Protein AF-A0A1M7CN18-F1 (afdb_monomer)

Secondary structure (DSSP, 8-state):
-----TT--EEEEEPP--TTSPPTT-EEEEETTEEEEEESSHHHHHHHHH-HHHHHHHTS--TTGGGS--

Mean predicted aligned error: 10.71 Å

Sequence (70 aa):
MTDDDPNEAYEVVPIEPGPLGPPEGWWTVKWNAIPVRHFPGKEKAERYATDPEYRASLVTGKPWEKAKGK

Organism: NCBI:txid722472

Structure (mmCIF, N/CA/C/O backbone):
data_AF-A0A1M7CN18-F1
#
_entry.id   AF-A0A1M7CN18-F1
#
loop_
_atom_site.group_PDB
_atom_site.id
_atom_site.type_symbol
_atom_site.label_atom_id
_atom_site.label_alt_id
_atom_site.label_comp_id
_atom_site.label_asym_id
_atom_site.label_entity_id
_atom_site.label_seq_id
_atom_site.pdbx_PDB_ins_code
_atom_site.Cartn_x
_atom_site.Cartn_y
_atom_site.Cartn_z
_atom_site.occupancy
_atom_site.B_iso_or_equiv
_atom_site.auth_seq_id
_atom_site.auth_comp_id
_atom_site.auth_asym_id
_atom_site.auth_atom_id
_atom_site.pdbx_PDB_model_num
ATOM 1 N N . MET A 1 1 ? 26.966 1.377 -10.170 1.00 36.94 1 MET A N 1
ATOM 2 C CA . MET A 1 1 ? 25.938 0.957 -11.138 1.00 36.94 1 MET A CA 1
ATOM 3 C C . MET A 1 1 ? 24.728 0.618 -10.309 1.00 36.94 1 MET A C 1
ATOM 5 O O . MET A 1 1 ? 24.831 -0.277 -9.483 1.00 36.94 1 MET A O 1
ATOM 9 N N . THR A 1 2 ? 23.692 1.444 -10.399 1.00 49.09 2 THR A N 1
ATOM 10 C CA . THR A 1 2 ? 22.417 1.217 -9.719 1.00 49.09 2 THR A CA 1
ATOM 11 C C . THR A 1 2 ? 21.857 -0.087 -10.262 1.00 49.09 2 THR A C 1
ATOM 13 O O . THR A 1 2 ? 21.704 -0.219 -11.475 1.00 49.09 2 THR A O 1
ATOM 16 N N . ASP A 1 3 ? 21.687 -1.058 -9.375 1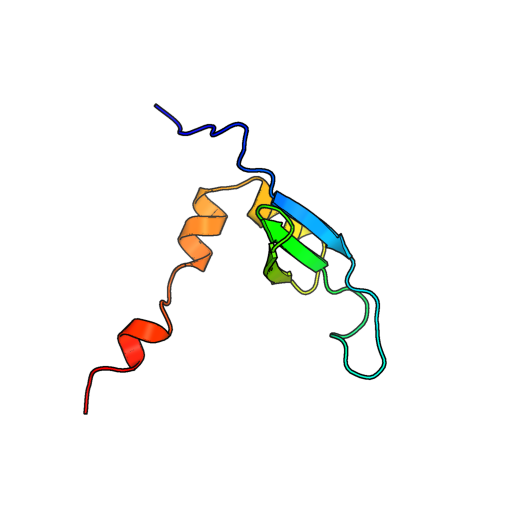.00 49.47 3 ASP A N 1
ATOM 17 C CA . ASP A 1 3 ? 21.019 -2.329 -9.630 1.00 49.47 3 ASP A CA 1
ATOM 18 C C . ASP A 1 3 ? 19.532 -2.020 -9.850 1.00 49.47 3 ASP A C 1
ATOM 20 O O . ASP A 1 3 ? 18.715 -2.101 -8.942 1.00 49.47 3 ASP A O 1
ATOM 24 N N . ASP A 1 4 ? 19.212 -1.499 -11.034 1.00 52.41 4 ASP A N 1
ATOM 25 C CA . ASP A 1 4 ? 17.847 -1.407 -11.546 1.00 52.41 4 ASP A CA 1
ATOM 26 C C . ASP A 1 4 ? 17.516 -2.801 -12.083 1.00 52.41 4 ASP A C 1
ATOM 28 O O . ASP A 1 4 ? 17.561 -3.052 -13.286 1.00 52.41 4 ASP A O 1
ATOM 32 N N . ASP A 1 5 ? 17.361 -3.765 -11.171 1.00 52.19 5 ASP A N 1
ATOM 33 C CA . ASP A 1 5 ? 16.943 -5.108 -11.540 1.00 52.19 5 ASP A CA 1
ATOM 34 C C . ASP A 1 5 ? 15.518 -5.003 -12.111 1.00 52.19 5 ASP A C 1
ATOM 36 O O . ASP A 1 5 ? 14.584 -4.654 -11.384 1.00 52.19 5 ASP A O 1
ATOM 40 N N . PRO A 1 6 ? 15.303 -5.295 -13.406 1.00 54.38 6 PRO A N 1
ATOM 41 C CA . PRO A 1 6 ? 13.990 -5.148 -14.030 1.00 54.38 6 PRO A CA 1
ATOM 42 C C . PRO A 1 6 ? 12.961 -6.155 -13.485 1.00 54.38 6 PRO A C 1
ATOM 44 O O . PRO A 1 6 ? 11.785 -6.078 -13.839 1.00 54.38 6 PRO A O 1
ATOM 47 N N . ASN A 1 7 ? 13.384 -7.106 -12.640 1.00 53.94 7 ASN A N 1
ATOM 48 C CA . ASN A 1 7 ? 12.529 -8.057 -11.936 1.00 53.94 7 ASN A CA 1
ATOM 49 C C . ASN A 1 7 ? 12.186 -7.588 -10.501 1.00 53.94 7 ASN A C 1
ATOM 51 O O . ASN A 1 7 ? 11.443 -8.258 -9.774 1.00 53.94 7 ASN A O 1
ATOM 55 N N . GLU A 1 8 ? 12.640 -6.400 -10.090 1.00 60.75 8 GLU A N 1
ATOM 56 C CA . GLU A 1 8 ? 12.257 -5.749 -8.841 1.00 60.75 8 GLU A CA 1
ATOM 57 C C . GLU A 1 8 ? 10.863 -5.090 -8.941 1.00 60.75 8 GLU A C 1
ATOM 59 O O . GLU A 1 8 ? 10.661 -3.901 -8.704 1.00 60.75 8 GLU A O 1
ATOM 64 N N . ALA A 1 9 ? 9.849 -5.883 -9.290 1.00 68.56 9 ALA A N 1
ATOM 65 C CA . ALA A 1 9 ? 8.464 -5.430 -9.321 1.00 68.56 9 ALA A CA 1
ATOM 66 C C . ALA A 1 9 ? 7.881 -5.433 -7.898 1.00 68.56 9 ALA A C 1
ATOM 68 O O . ALA A 1 9 ? 7.385 -6.452 -7.404 1.00 68.56 9 ALA A O 1
ATOM 69 N N . TYR A 1 10 ? 7.965 -4.288 -7.216 1.00 74.94 10 TYR A N 1
ATOM 70 C CA . TYR A 1 10 ? 7.192 -4.049 -6.001 1.00 74.94 10 TYR A CA 1
ATOM 71 C C . TYR A 1 10 ? 5.766 -3.633 -6.361 1.00 74.94 10 TYR A C 1
ATOM 73 O O . TYR A 1 10 ? 5.524 -2.540 -6.868 1.00 74.94 10 TYR A O 1
ATOM 81 N N . GLU A 1 11 ? 4.801 -4.496 -6.068 1.00 82.31 11 GLU A N 1
ATOM 82 C CA . GLU A 1 11 ? 3.387 -4.228 -6.297 1.00 82.31 11 GLU A CA 1
ATOM 83 C C . GLU A 1 11 ? 2.744 -3.669 -5.031 1.00 82.31 11 GLU A C 1
ATOM 85 O O . GLU A 1 11 ? 2.741 -4.307 -3.978 1.00 82.31 11 GLU A O 1
ATOM 90 N N . VAL A 1 12 ? 2.156 -2.481 -5.132 1.00 83.38 12 VAL A N 1
ATOM 91 C CA . VAL A 1 12 ? 1.422 -1.849 -4.034 1.00 83.38 12 VAL A CA 1
ATOM 92 C C . VAL A 1 12 ? -0.061 -2.142 -4.209 1.00 83.38 12 VAL A C 1
ATOM 94 O O . VA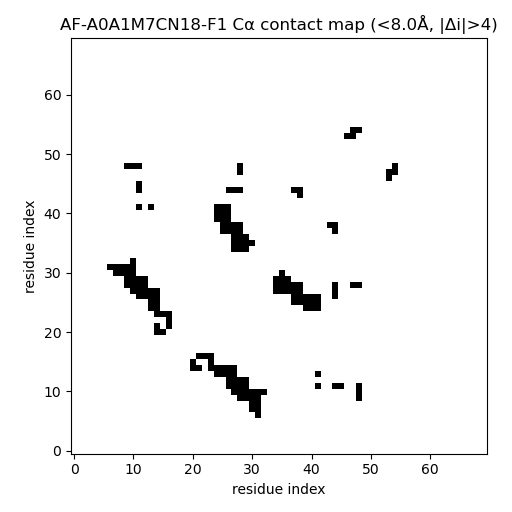L A 1 12 ? -0.724 -1.549 -5.058 1.00 83.38 12 VAL A O 1
ATOM 97 N N . VAL A 1 13 ? -0.590 -3.057 -3.403 1.00 84.44 13 VAL A N 1
ATOM 98 C CA . VAL A 1 13 ? -2.002 -3.453 -3.446 1.00 84.44 13 VAL A CA 1
ATOM 99 C C . VAL A 1 13 ? -2.737 -2.977 -2.194 1.00 84.44 13 VAL A C 1
ATOM 101 O O . VAL A 1 13 ? -2.174 -3.033 -1.095 1.00 84.44 13 VAL A O 1
ATOM 104 N N . PRO A 1 14 ? -3.988 -2.506 -2.313 1.00 82.19 14 PRO A N 1
ATOM 105 C CA . PRO A 1 14 ? -4.804 -2.241 -1.138 1.00 82.19 14 PRO A CA 1
ATOM 106 C C . PRO A 1 14 ? -5.060 -3.558 -0.395 1.00 82.19 14 PRO A C 1
ATOM 108 O O . PRO A 1 14 ? -5.196 -4.616 -1.011 1.00 82.19 14 PRO A O 1
ATOM 111 N N . ILE A 1 15 ? -5.096 -3.507 0.935 1.00 78.19 15 ILE A N 1
ATOM 112 C CA . ILE A 1 15 ? -5.578 -4.637 1.731 1.00 78.19 15 ILE A CA 1
ATOM 113 C C . ILE A 1 15 ? -7.092 -4.663 1.635 1.00 78.19 15 ILE A C 1
ATOM 115 O O . ILE A 1 15 ? -7.748 -3.660 1.912 1.00 78.19 15 ILE A O 1
ATOM 119 N N . GLU A 1 16 ? -7.643 -5.819 1.280 1.00 72.69 16 GLU A N 1
ATOM 120 C CA . GLU A 1 16 ? -9.071 -6.049 1.434 1.00 72.69 16 GLU A CA 1
ATOM 121 C C . GLU A 1 16 ? -9.387 -6.150 2.936 1.00 72.69 16 GLU A C 1
ATOM 123 O O . GLU A 1 16 ? -8.813 -7.007 3.622 1.00 72.69 16 GLU A O 1
ATOM 128 N N . PRO A 1 17 ? -10.251 -5.272 3.479 1.00 66.06 17 PRO A N 1
ATOM 129 C CA . PRO A 1 17 ? -10.633 -5.321 4.881 1.00 66.06 17 PRO A CA 1
ATOM 130 C C . PRO A 1 17 ? -11.460 -6.589 5.131 1.00 66.06 17 PRO A C 1
ATOM 132 O O . PRO A 1 17 ? -12.664 -6.642 4.896 1.00 66.06 17 PRO A O 1
ATOM 135 N N . GLY A 1 18 ? -10.789 -7.651 5.573 1.00 63.69 18 GLY A N 1
ATOM 136 C CA . GLY A 1 18 ? -11.426 -8.886 6.018 1.00 63.69 18 GLY A CA 1
ATOM 137 C C . GLY A 1 18 ? -11.792 -8.838 7.507 1.00 63.69 18 GLY A C 1
ATOM 138 O O . GLY A 1 18 ? -11.217 -8.050 8.255 1.00 63.69 18 GLY A O 1
ATOM 139 N N . PRO A 1 19 ? -12.663 -9.739 7.995 1.00 68.69 19 PRO A N 1
ATOM 140 C CA . PRO A 1 19 ? -13.039 -9.820 9.416 1.00 68.69 19 PRO A CA 1
ATOM 141 C C . PRO A 1 19 ? -11.861 -10.112 10.368 1.00 68.69 19 PRO A C 1
ATOM 143 O O . PRO A 1 19 ? -11.978 -9.914 11.573 1.00 68.69 19 PRO A O 1
ATOM 146 N N . LEU A 1 20 ? -10.728 -10.577 9.830 1.00 69.56 20 LEU A N 1
ATOM 147 C CA . LEU A 1 20 ? -9.453 -10.796 10.530 1.00 69.56 20 LEU A CA 1
ATOM 148 C C . LEU A 1 20 ? -8.294 -10.007 9.888 1.00 69.56 20 LEU A C 1
ATOM 150 O O . LEU A 1 20 ? -7.131 -10.219 10.229 1.00 69.56 20 LEU A O 1
ATOM 154 N N . GLY A 1 21 ? -8.603 -9.161 8.904 1.00 62.44 21 GLY A N 1
ATOM 155 C CA . GLY A 1 21 ? -7.623 -8.395 8.150 1.00 62.44 21 GLY A CA 1
ATOM 156 C C . GLY A 1 21 ? -7.236 -7.097 8.863 1.00 62.44 21 GLY A C 1
ATOM 157 O O . GLY A 1 21 ? -7.941 -6.646 9.769 1.00 62.44 21 GLY A O 1
ATOM 158 N N . PRO A 1 22 ? -6.119 -6.472 8.461 1.00 65.56 22 PRO A N 1
ATOM 159 C CA . PRO A 1 22 ? -5.797 -5.109 8.863 1.00 65.56 22 PRO A CA 1
ATOM 160 C C . PRO A 1 22 ? -6.962 -4.154 8.560 1.00 65.56 22 PRO A C 1
ATOM 162 O O . PRO A 1 22 ? -7.708 -4.389 7.605 1.00 65.56 22 PRO A O 1
ATOM 165 N N . PRO A 1 23 ? -7.128 -3.083 9.354 1.00 69.94 23 PRO A N 1
ATOM 166 C CA . PRO A 1 23 ? -8.219 -2.142 9.152 1.00 69.94 23 PRO A CA 1
ATOM 167 C C . PRO A 1 23 ? -8.148 -1.486 7.767 1.00 69.94 23 PRO A C 1
ATOM 169 O O . PRO A 1 23 ? -7.084 -1.396 7.149 1.00 69.94 23 PRO A O 1
ATOM 172 N N . GLU A 1 24 ? -9.301 -1.022 7.287 1.00 70.00 24 GLU A N 1
ATOM 173 C CA . GLU A 1 24 ? -9.422 -0.315 6.011 1.00 70.00 24 GLU A CA 1
ATOM 174 C C . GLU A 1 24 ? -8.409 0.842 5.912 1.00 70.00 24 GLU A C 1
ATOM 176 O O . GLU A 1 24 ? -8.106 1.522 6.896 1.00 70.00 24 GLU A O 1
ATOM 181 N N . GLY A 1 25 ? -7.842 1.041 4.719 1.00 76.06 25 GLY A N 1
ATOM 182 C CA . GLY A 1 25 ? -6.820 2.064 4.468 1.00 76.06 25 GLY A CA 1
ATOM 183 C C . GLY A 1 25 ? -5.376 1.575 4.613 1.00 76.06 25 GLY A C 1
ATOM 184 O O . GLY A 1 25 ? -4.444 2.354 4.399 1.00 76.06 25 GLY A O 1
ATOM 185 N N . TRP A 1 26 ? -5.171 0.293 4.923 1.00 83.44 26 TRP A N 1
ATOM 186 C CA . TRP A 1 26 ? -3.855 -0.336 4.874 1.00 83.44 26 TRP A CA 1
ATOM 187 C C . TRP A 1 26 ? -3.514 -0.832 3.465 1.00 83.44 26 TRP A C 1
ATOM 189 O O . TRP A 1 26 ? -4.367 -1.264 2.693 1.00 83.44 26 TRP A O 1
ATOM 199 N N . TRP A 1 27 ? -2.232 -0.760 3.135 1.00 86.50 27 TRP A N 1
ATOM 200 C CA . TRP A 1 27 ? -1.666 -1.104 1.838 1.00 86.50 27 TRP A CA 1
ATOM 201 C C . TRP A 1 27 ? -0.562 -2.132 2.022 1.00 86.50 27 TRP A C 1
ATOM 203 O O . TRP A 1 27 ? 0.244 -2.023 2.946 1.00 86.50 27 TRP A O 1
ATOM 213 N N . THR A 1 28 ? -0.513 -3.122 1.141 1.00 85.94 28 THR A N 1
ATOM 214 C CA . THR A 1 28 ? 0.525 -4.152 1.118 1.00 85.94 28 THR A CA 1
ATOM 215 C C . THR A 1 28 ? 1.467 -3.888 -0.034 1.00 85.94 28 THR A C 1
ATOM 217 O O . THR A 1 28 ? 1.025 -3.753 -1.170 1.00 85.94 28 THR A O 1
ATOM 220 N N . VAL A 1 29 ? 2.764 -3.888 0.245 1.00 87.00 29 VAL A N 1
ATOM 221 C CA . VAL A 1 29 ? 3.782 -4.002 -0.792 1.00 87.00 29 VAL A CA 1
ATOM 222 C C . VAL A 1 29 ? 4.133 -5.475 -0.953 1.00 87.00 29 VAL A C 1
ATOM 224 O O . VAL A 1 29 ? 4.561 -6.126 0.006 1.00 87.00 29 VAL A O 1
ATOM 227 N N . LYS A 1 30 ? 3.945 -6.000 -2.159 1.00 84.56 30 LYS A N 1
ATOM 228 C CA . LYS A 1 30 ? 4.368 -7.333 -2.570 1.00 84.56 30 LYS A CA 1
ATOM 229 C C . LYS A 1 30 ? 5.638 -7.229 -3.398 1.00 84.56 30 LYS A C 1
ATOM 231 O O . LYS A 1 30 ? 5.773 -6.307 -4.183 1.00 84.56 30 LYS A O 1
ATOM 236 N N . TRP A 1 31 ? 6.544 -8.176 -3.241 1.00 82.38 31 TRP A N 1
ATOM 237 C CA . TRP A 1 31 ? 7.696 -8.355 -4.116 1.00 82.38 31 TRP A CA 1
ATOM 238 C C . TRP A 1 31 ? 7.570 -9.733 -4.742 1.00 82.38 31 TRP A C 1
ATOM 240 O O . TRP A 1 31 ? 7.446 -10.714 -4.007 1.00 82.38 31 TRP A O 1
ATOM 250 N N . ASN A 1 32 ? 7.538 -9.813 -6.075 1.00 78.50 32 ASN A N 1
ATOM 251 C CA . ASN A 1 32 ? 7.315 -11.079 -6.783 1.00 78.50 32 ASN A CA 1
ATOM 252 C C . ASN A 1 32 ? 6.057 -11.826 -6.268 1.00 78.50 32 ASN A C 1
ATOM 254 O O . ASN A 1 32 ? 6.115 -13.004 -5.926 1.00 78.50 32 ASN A O 1
ATOM 258 N N . ALA A 1 33 ? 4.924 -11.120 -6.138 1.00 77.25 33 ALA A N 1
ATOM 259 C CA . ALA A 1 33 ? 3.661 -11.604 -5.556 1.00 77.25 33 ALA A CA 1
ATOM 260 C C . ALA A 1 33 ? 3.684 -12.002 -4.057 1.00 77.25 33 ALA A C 1
ATOM 262 O O . ALA A 1 33 ? 2.632 -12.329 -3.498 1.00 77.25 33 ALA A O 1
ATOM 263 N N . ILE A 1 34 ? 4.827 -11.913 -3.366 1.00 80.38 34 ILE A N 1
ATOM 264 C CA . ILE A 1 34 ? 4.957 -12.225 -1.935 1.00 80.38 34 ILE A CA 1
ATOM 265 C C . ILE A 1 34 ? 4.766 -10.947 -1.110 1.00 80.38 34 ILE A C 1
ATOM 267 O O . ILE A 1 34 ? 5.495 -9.982 -1.334 1.00 80.38 34 ILE A O 1
ATOM 271 N N . PRO A 1 35 ? 3.838 -10.896 -0.136 1.00 81.62 35 PRO A N 1
ATOM 272 C CA . PRO A 1 35 ? 3.662 -9.723 0.717 1.00 81.62 35 PRO A CA 1
ATOM 273 C C . PRO A 1 35 ? 4.903 -9.498 1.591 1.00 81.62 35 PRO A C 1
ATOM 275 O O . PRO A 1 35 ? 5.216 -10.301 2.468 1.00 81.62 35 PRO A O 1
ATOM 278 N N . VAL A 1 36 ? 5.606 -8.389 1.357 1.00 81.75 36 VAL A N 1
ATOM 279 C CA . VAL A 1 36 ? 6.828 -8.015 2.087 1.00 81.75 36 VAL A CA 1
ATOM 280 C C . VAL A 1 36 ? 6.502 -7.126 3.279 1.00 81.75 36 VAL A C 1
ATOM 282 O O . VAL A 1 36 ? 7.082 -7.292 4.354 1.00 81.75 36 VAL A O 1
ATOM 285 N N . ARG A 1 37 ? 5.593 -6.155 3.109 1.00 82.19 37 ARG A N 1
ATOM 286 C CA . ARG A 1 37 ? 5.282 -5.189 4.172 1.00 82.19 37 ARG A CA 1
ATOM 287 C C . ARG A 1 37 ? 3.902 -4.557 4.041 1.00 82.19 37 ARG A C 1
ATOM 289 O O . ARG A 1 37 ? 3.431 -4.317 2.936 1.00 82.19 37 ARG A O 1
ATOM 296 N N . HIS A 1 38 ? 3.306 -4.213 5.182 1.00 84.88 38 HIS A N 1
ATOM 297 C CA . HIS A 1 38 ? 2.059 -3.457 5.270 1.00 84.88 38 HIS A CA 1
ATOM 298 C C . HIS A 1 38 ? 2.317 -2.019 5.740 1.00 84.88 38 HIS A C 1
ATOM 300 O O . HIS A 1 38 ? 3.139 -1.797 6.633 1.00 84.88 38 HIS A O 1
ATOM 306 N N . PHE A 1 39 ? 1.587 -1.060 5.179 1.00 83.44 39 PHE A N 1
ATOM 307 C CA . PHE A 1 39 ? 1.639 0.355 5.532 1.00 83.44 39 PHE A CA 1
ATOM 308 C C . PHE A 1 39 ? 0.231 0.907 5.765 1.00 83.44 39 PHE A C 1
ATOM 310 O O . PHE A 1 39 ? -0.675 0.574 5.008 1.00 83.44 39 PHE A O 1
ATOM 317 N N . PRO A 1 40 ? 0.031 1.811 6.737 1.00 83.00 40 PRO A N 1
ATOM 318 C CA . PRO A 1 40 ? -1.261 2.453 6.993 1.00 83.00 40 PRO A CA 1
ATOM 319 C C . PRO A 1 40 ? -1.579 3.583 5.987 1.00 83.00 40 PRO A C 1
ATOM 321 O O . PRO A 1 40 ? -2.083 4.634 6.369 1.00 83.00 40 PRO A O 1
ATOM 324 N N . GLY A 1 41 ? -1.208 3.423 4.712 1.00 84.25 41 GLY A N 1
ATOM 325 C CA . GLY A 1 41 ? -1.454 4.418 3.667 1.00 84.25 41 GLY A CA 1
ATOM 326 C C . GLY A 1 41 ? -0.669 4.165 2.380 1.00 84.25 41 GLY A C 1
ATOM 327 O O . GLY A 1 41 ? 0.457 3.661 2.417 1.00 84.25 41 GLY A O 1
ATOM 328 N N . LYS A 1 42 ? -1.269 4.554 1.247 1.00 84.88 42 LYS A N 1
ATOM 329 C CA . LYS A 1 42 ? -0.737 4.313 -0.103 1.00 84.88 42 LYS A CA 1
ATOM 330 C C . LYS A 1 42 ? 0.609 4.994 -0.326 1.00 84.88 42 LYS A C 1
ATOM 332 O O . LYS A 1 42 ? 1.548 4.350 -0.767 1.00 84.88 42 LYS A O 1
ATOM 337 N N . GLU A 1 43 ? 0.726 6.253 0.089 1.00 86.44 43 GLU A N 1
ATOM 338 C CA . GLU A 1 43 ? 1.915 7.086 -0.131 1.00 86.44 43 GLU A CA 1
ATOM 339 C C . GLU A 1 43 ? 3.196 6.442 0.421 1.00 86.44 43 GLU A C 1
ATOM 341 O O . GLU A 1 43 ? 4.226 6.402 -0.248 1.00 86.44 43 GLU A O 1
ATOM 346 N N . LYS A 1 44 ? 3.132 5.867 1.629 1.00 83.69 44 LYS A N 1
ATOM 347 C CA . LYS A 1 44 ? 4.281 5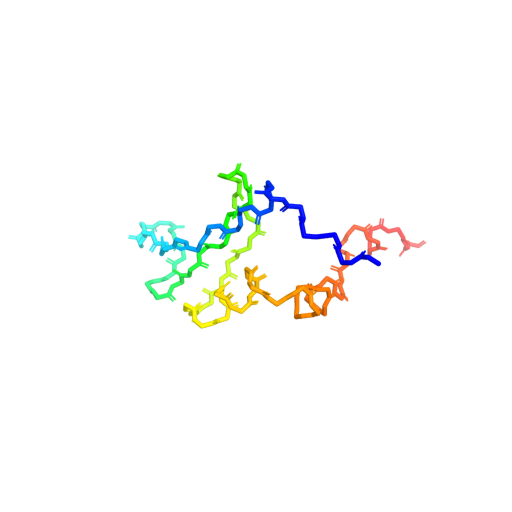.176 2.233 1.00 83.69 44 LYS A CA 1
ATOM 348 C C . LYS A 1 44 ? 4.604 3.861 1.525 1.00 83.69 44 LYS A C 1
ATOM 350 O O . LYS A 1 44 ? 5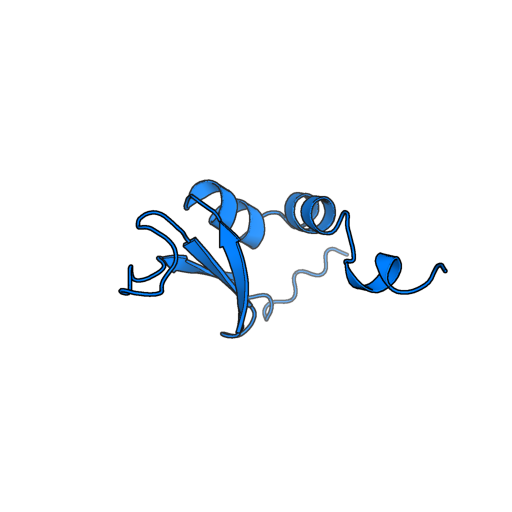.776 3.515 1.412 1.00 83.69 44 LYS A O 1
ATOM 355 N N . ALA A 1 45 ? 3.584 3.146 1.052 1.00 84.38 45 ALA A N 1
ATOM 356 C CA . ALA A 1 45 ? 3.752 1.906 0.302 1.00 84.38 45 ALA A CA 1
ATOM 357 C C . ALA A 1 45 ? 4.355 2.160 -1.094 1.00 84.38 45 ALA A C 1
ATOM 359 O O . ALA A 1 45 ? 5.295 1.477 -1.485 1.00 84.38 45 ALA A O 1
ATOM 360 N N . GLU A 1 46 ? 3.886 3.191 -1.800 1.00 84.31 46 GLU A N 1
ATOM 361 C CA . GLU A 1 46 ? 4.436 3.651 -3.085 1.00 84.31 46 GLU A CA 1
ATOM 362 C C . GLU A 1 46 ? 5.875 4.139 -2.939 1.00 84.31 46 GLU A C 1
ATOM 364 O O . GLU A 1 46 ? 6.744 3.767 -3.730 1.00 84.31 46 GLU A O 1
ATOM 369 N N . ARG A 1 47 ? 6.158 4.906 -1.879 1.00 84.88 47 ARG A N 1
ATOM 370 C CA . ARG A 1 47 ? 7.521 5.331 -1.566 1.00 84.88 47 ARG A CA 1
ATOM 371 C C . ARG A 1 47 ? 8.426 4.138 -1.271 1.00 84.88 47 ARG A C 1
ATOM 373 O O . ARG A 1 47 ? 9.552 4.125 -1.727 1.00 84.88 47 ARG A O 1
ATOM 380 N N . TYR A 1 48 ? 7.951 3.111 -0.572 1.00 82.69 48 TYR A N 1
ATOM 381 C CA . TYR A 1 48 ? 8.734 1.892 -0.333 1.00 82.69 48 TYR A CA 1
ATOM 382 C C . TYR A 1 48 ? 9.047 1.101 -1.613 1.00 82.69 48 TYR A C 1
ATOM 384 O O . TYR A 1 48 ? 10.125 0.512 -1.723 1.00 82.69 48 TYR A O 1
ATOM 392 N N . ALA A 1 49 ? 8.113 1.084 -2.568 1.00 80.94 49 ALA A N 1
ATOM 393 C CA . ALA A 1 49 ? 8.317 0.458 -3.869 1.00 80.94 49 ALA A CA 1
ATOM 394 C C . ALA A 1 49 ? 9.335 1.232 -4.722 1.00 80.94 49 ALA A C 1
ATOM 396 O O . ALA A 1 49 ? 10.196 0.617 -5.337 1.00 80.94 49 ALA A O 1
ATOM 397 N N . THR A 1 50 ? 9.267 2.566 -4.703 1.00 82.06 50 THR A N 1
ATOM 398 C CA . THR A 1 50 ? 10.033 3.442 -5.611 1.00 82.06 50 THR A CA 1
ATOM 399 C C . THR A 1 50 ? 11.388 3.882 -5.049 1.00 82.06 50 THR A C 1
ATO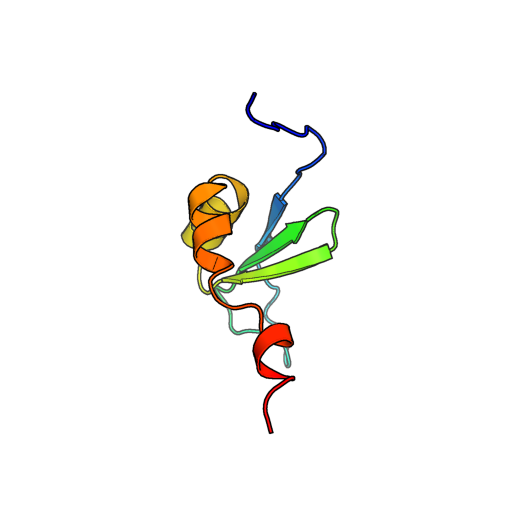M 401 O O . THR A 1 50 ? 12.316 4.144 -5.804 1.00 82.06 50 THR A O 1
ATOM 404 N N . ASP A 1 51 ? 11.506 4.016 -3.727 1.00 82.69 51 ASP A N 1
ATOM 405 C CA . ASP A 1 51 ? 12.644 4.653 -3.062 1.00 82.69 51 ASP A CA 1
ATOM 406 C C . ASP A 1 51 ? 13.488 3.597 -2.313 1.00 82.69 51 ASP A C 1
ATOM 408 O O . ASP A 1 51 ? 13.115 3.144 -1.218 1.00 82.69 51 ASP A O 1
ATOM 412 N N . PRO A 1 52 ? 14.626 3.163 -2.891 1.00 77.06 52 PRO A N 1
ATOM 413 C CA . PRO A 1 52 ? 15.476 2.141 -2.286 1.00 77.06 52 PRO A CA 1
ATOM 414 C C . PRO A 1 52 ? 16.170 2.630 -1.003 1.00 77.06 52 PRO A C 1
ATOM 416 O O . PRO A 1 52 ? 16.433 1.829 -0.105 1.00 77.06 52 PRO A 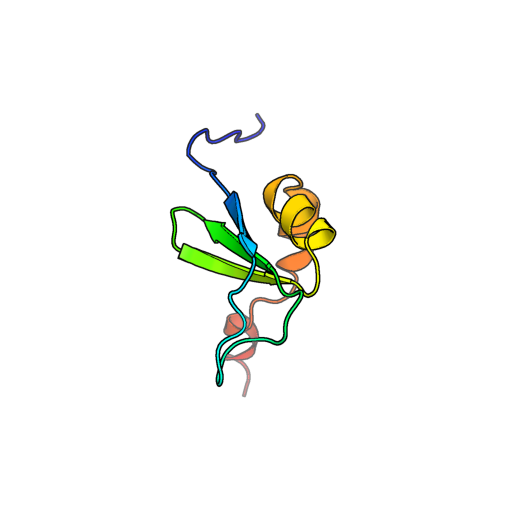O 1
ATOM 419 N N . GLU A 1 53 ? 16.422 3.934 -0.851 1.00 79.06 53 GLU A N 1
ATOM 420 C CA . GLU A 1 53 ? 17.019 4.512 0.363 1.00 79.06 53 GLU A CA 1
ATOM 421 C C . GLU A 1 53 ? 16.027 4.510 1.535 1.00 79.06 53 GLU A C 1
ATOM 423 O O . GLU A 1 53 ? 16.374 4.177 2.675 1.00 79.06 53 GLU A O 1
ATOM 428 N N . TYR A 1 54 ? 14.759 4.811 1.255 1.00 80.56 54 TYR A N 1
ATOM 429 C CA . TYR A 1 54 ? 13.647 4.680 2.188 1.00 80.56 54 TYR A CA 1
ATOM 430 C C . TYR A 1 54 ? 13.445 3.215 2.584 1.00 80.56 54 TYR A C 1
ATOM 432 O O . TYR A 1 54 ? 13.259 2.909 3.766 1.00 80.56 54 TYR A O 1
ATOM 440 N N . ARG A 1 55 ? 13.565 2.288 1.624 1.00 80.19 55 ARG A N 1
ATOM 441 C CA . ARG A 1 55 ? 13.531 0.845 1.882 1.00 80.19 55 ARG A CA 1
ATOM 442 C C . ARG A 1 55 ? 14.659 0.406 2.815 1.00 80.19 55 ARG A C 1
ATOM 444 O O . ARG A 1 55 ? 14.389 -0.259 3.818 1.00 80.19 55 ARG A O 1
ATOM 451 N N . ALA A 1 56 ? 15.894 0.811 2.526 1.00 77.94 56 ALA A N 1
ATOM 452 C CA . ALA A 1 56 ? 17.065 0.508 3.344 1.00 77.94 56 ALA A CA 1
ATOM 453 C C . ALA A 1 56 ? 16.945 1.109 4.755 1.00 77.94 56 ALA A C 1
ATOM 455 O O . ALA A 1 56 ? 17.242 0.442 5.747 1.00 77.94 56 ALA A O 1
ATOM 456 N N . SER A 1 57 ? 16.408 2.327 4.869 1.00 79.50 57 SER A N 1
ATOM 457 C CA . SER A 1 57 ? 16.148 2.980 6.158 1.00 79.50 57 SER A CA 1
ATOM 458 C C . SER A 1 57 ? 15.105 2.238 7.000 1.00 79.50 57 SER A C 1
ATOM 460 O O . SER A 1 57 ? 15.174 2.244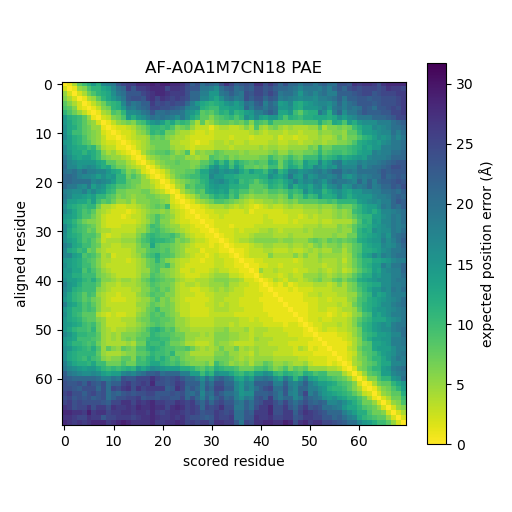 8.229 1.00 79.50 57 SER A O 1
ATOM 462 N N . LEU A 1 58 ? 14.146 1.552 6.372 1.00 74.38 58 LEU A N 1
ATOM 463 C CA . LEU A 1 58 ? 13.126 0.745 7.056 1.00 74.38 58 LEU A CA 1
ATOM 464 C C . LEU A 1 58 ? 13.600 -0.664 7.447 1.00 74.38 58 LEU A C 1
ATOM 466 O O . LEU A 1 58 ? 12.904 -1.352 8.203 1.00 74.38 58 LEU A O 1
ATOM 470 N N . VAL A 1 59 ? 14.781 -1.074 6.973 1.00 68.44 59 VAL A N 1
ATOM 471 C CA . VAL A 1 59 ? 15.514 -2.291 7.370 1.00 68.44 59 VAL A CA 1
ATOM 472 C C . VAL A 1 59 ? 16.381 -2.041 8.626 1.00 68.44 59 VAL A C 1
ATOM 474 O O . VAL A 1 59 ? 17.203 -2.866 9.012 1.00 68.44 59 VAL A O 1
ATOM 477 N N . THR A 1 60 ? 16.150 -0.952 9.368 1.00 60.19 60 THR A N 1
ATOM 478 C CA . THR A 1 60 ? 16.871 -0.587 10.612 1.00 60.19 60 THR A CA 1
ATOM 479 C C . THR A 1 60 ? 16.631 -1.498 11.827 1.00 60.19 60 THR A C 1
ATOM 481 O O . THR A 1 60 ? 16.984 -1.164 12.954 1.00 60.19 60 THR A O 1
ATOM 484 N N . GLY A 1 61 ? 16.109 -2.704 11.639 1.00 51.94 61 GLY A N 1
ATOM 485 C CA . GLY A 1 61 ? 16.011 -3.676 12.716 1.00 51.94 61 GLY A CA 1
ATOM 486 C C . GLY A 1 61 ? 15.693 -5.044 12.167 1.00 51.94 61 GLY A C 1
ATOM 487 O O . GLY A 1 61 ? 14.533 -5.370 11.955 1.00 51.94 61 GLY A O 1
ATOM 488 N N . LYS A 1 62 ? 16.724 -5.858 11.965 1.00 54.81 62 LYS A N 1
ATOM 489 C CA . LYS A 1 62 ? 16.589 -7.306 11.832 1.00 54.81 62 LYS A CA 1
ATOM 490 C C . LYS A 1 62 ? 16.037 -7.839 13.163 1.00 54.81 62 LYS A C 1
ATOM 492 O O . LYS A 1 62 ? 16.787 -7.863 14.141 1.00 54.81 62 LYS A O 1
ATOM 497 N N . PRO A 1 63 ? 14.772 -8.291 13.262 1.00 47.69 63 PRO A N 1
ATOM 498 C CA . PRO A 1 63 ? 14.291 -8.905 14.500 1.00 47.69 63 PRO A CA 1
ATOM 499 C C . PRO A 1 63 ? 15.045 -10.208 14.826 1.00 47.69 63 PRO A C 1
ATOM 501 O O . PRO A 1 63 ? 15.073 -10.627 15.978 1.00 47.69 63 PRO A O 1
ATOM 504 N N . TRP A 1 64 ? 15.719 -10.818 13.844 1.00 50.59 64 TRP A N 1
ATOM 505 C CA . TRP A 1 64 ? 16.509 -12.037 14.026 1.00 50.59 64 TRP A CA 1
ATOM 506 C C . TRP A 1 64 ? 17.881 -11.816 14.689 1.00 50.59 64 TRP A C 1
ATOM 508 O O . TRP A 1 64 ? 18.401 -12.755 15.283 1.00 50.59 64 TRP A O 1
ATOM 518 N N . GLU A 1 65 ? 18.445 -10.598 14.695 1.00 49.78 65 GLU A N 1
ATOM 519 C CA . GLU A 1 65 ? 19.679 -10.315 15.461 1.00 49.78 65 GLU A CA 1
ATOM 520 C C . GLU A 1 65 ? 19.409 -10.063 16.956 1.00 49.78 65 GLU A C 1
ATOM 522 O O . GLU A 1 65 ? 20.312 -10.187 17.777 1.00 49.78 65 GLU A O 1
ATOM 527 N N . LYS A 1 66 ? 18.155 -9.800 17.355 1.0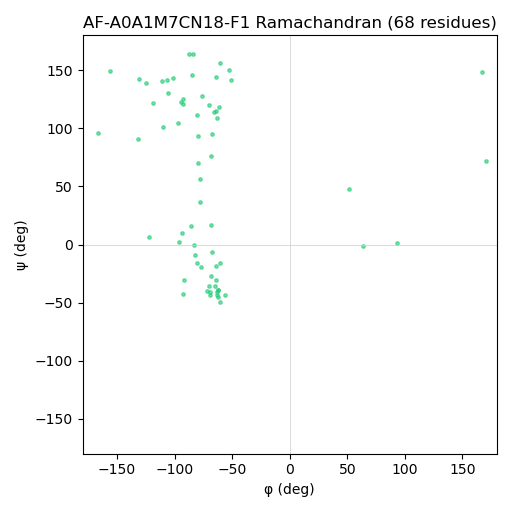0 45.97 66 LYS A N 1
ATOM 528 C CA . LYS A 1 66 ? 17.767 -9.701 18.777 1.00 45.97 66 LYS A CA 1
ATOM 529 C C . LYS A 1 66 ? 17.480 -11.059 19.435 1.00 45.97 66 LYS A C 1
ATOM 531 O O . LYS A 1 66 ? 17.199 -11.097 20.628 1.00 45.97 66 LYS A O 1
ATOM 536 N N . ALA A 1 67 ? 17.588 -12.167 18.696 1.00 48.38 67 ALA A N 1
ATOM 537 C CA . ALA A 1 67 ? 17.393 -13.524 19.215 1.00 48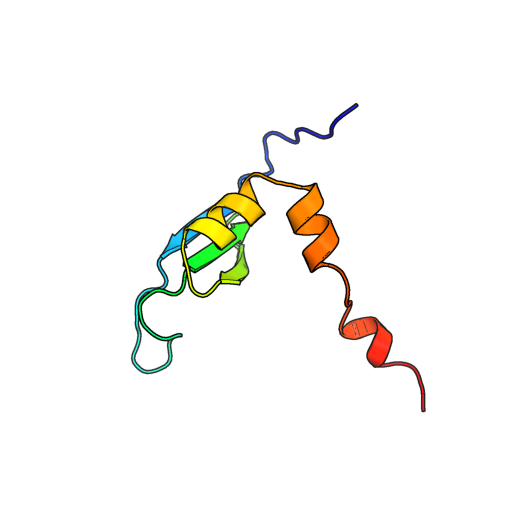.38 67 ALA A CA 1
ATOM 538 C C . ALA A 1 67 ? 18.697 -14.221 19.667 1.00 48.38 67 ALA A C 1
ATOM 540 O O . ALA A 1 67 ? 18.680 -15.417 19.956 1.00 48.38 67 ALA A O 1
ATOM 541 N N . LYS A 1 68 ? 19.832 -13.509 19.750 1.00 48.09 68 LYS A N 1
ATOM 542 C CA . LYS A 1 68 ? 21.089 -14.061 20.280 1.00 48.09 68 LYS A CA 1
ATOM 543 C C . LYS A 1 68 ? 21.712 -13.106 21.300 1.00 48.09 68 LYS A C 1
ATOM 545 O O . LYS A 1 68 ? 22.481 -12.220 20.954 1.00 48.09 68 LYS A O 1
ATOM 550 N N . GLY A 1 69 ? 21.357 -13.285 22.567 1.00 47.28 69 GLY A N 1
ATOM 551 C CA . GLY A 1 69 ? 21.945 -12.528 23.670 1.00 47.28 69 GLY A CA 1
ATOM 552 C C . GLY A 1 69 ? 21.195 -12.768 24.970 1.00 47.28 69 GLY A C 1
ATOM 553 O O . GLY A 1 69 ? 20.443 -11.905 25.410 1.00 47.28 69 GLY A O 1
ATOM 554 N N . LYS A 1 70 ? 21.362 -13.969 25.527 1.00 39.50 70 LYS A N 1
ATOM 555 C CA . LYS A 1 70 ? 21.135 -14.250 26.945 1.00 39.50 70 LYS A CA 1
ATOM 556 C C . LYS A 1 70 ? 22.483 -14.196 27.647 1.00 39.50 70 LYS A C 1
ATOM 558 O O . LYS A 1 70 ? 23.457 -14.654 27.006 1.00 39.50 70 LYS A O 1
#

Solvent-accessible surface area (backbone atoms only — not comparable to full-atom values): 4388 Å² total; per-residue (Å²): 131,83,85,76,56,90,79,71,52,50,45,71,41,77,50,73,64,45,102,88,42,66,64,76,63,27,19,32,28,18,46,80,86,40,80,73,48,77,30,88,27,61,69,63,26,50,42,47,57,73,32,66,68,59,37,57,62,71,59,77,66,63,73,73,68,75,75,70,83,131

pLDDT: mean 71.05, std 14.23, range [36.94, 87.0]

Foldseek 3Di:
DPPPPVLQDFDKAFDDDDPPTDDGQKIFTARPNHGDDIDSHRVLSVCCSVPVVSVVVVPVDDVVVVVPDD

Radius of gyration: 14.29 Å; Cα contacts (8 Å, |Δi|>4): 85; chains: 1; bounding box: 39×21×41 Å

Nearest PDB structures (foldseek):
  6u8t-assembly1_A  TM=4.692E-01  e=1.864E+00  Pasteurella multocida subsp. multocida str. Pm70
  6w6b-assembly1_A-2  TM=5.843E-01  e=8.146E+00  Staphylococcus aureus
  1x48-assembly1_A  TM=4.442E-01  e=9.315E+00  Mus musculus